Protein AF-A0AA39J624-F1 (afdb_monomer_lite)

Sequence (81 aa):
MTKTCTIQATGNIRYLASGWIWFNYDDKTDGHYKWAVSIKTVLTNQDDR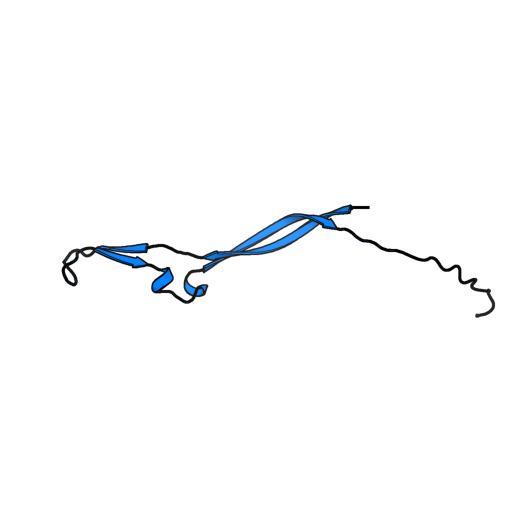SSFAEFKGSMLTNTLSIYEGNCNLTHIDDSDI

Organi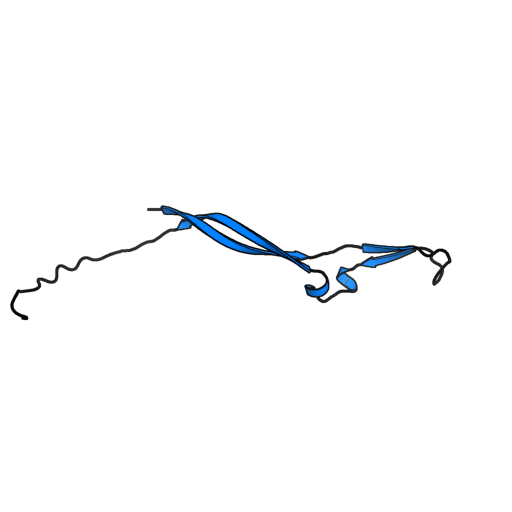sm: Armillaria tabescens (NCBI:txid1929756)

Radius of gyration: 30.74 Å; chains: 1; bounding box: 45×23×97 Å

Structure (mmCIF, N/CA/C/O backbone):
data_AF-A0AA39J624-F1
#
_entry.id   AF-A0AA39J624-F1
#
loop_
_atom_site.group_PDB
_atom_site.id
_atom_site.type_symbol
_atom_site.label_atom_id
_atom_site.label_alt_id
_atom_site.label_comp_id
_atom_site.label_asym_id
_atom_site.label_entity_id
_atom_site.label_seq_id
_atom_site.pdbx_PDB_ins_code
_atom_site.Cartn_x
_atom_site.Cartn_y
_atom_site.Cartn_z
_atom_site.occupancy
_atom_site.B_iso_or_equiv
_atom_site.auth_seq_id
_atom_site.auth_comp_id
_atom_site.auth_asym_id
_atom_site.auth_atom_id
_atom_site.pdbx_PDB_model_num
ATOM 1 N N . MET A 1 1 ? 31.679 -4.689 -32.030 1.00 53.09 1 MET A N 1
ATOM 2 C CA . MET A 1 1 ? 31.603 -3.245 -31.707 1.00 53.09 1 MET A CA 1
ATOM 3 C C . MET A 1 1 ? 30.382 -3.009 -30.837 1.00 53.09 1 MET A C 1
ATOM 5 O O . MET A 1 1 ? 29.322 -3.515 -31.176 1.00 53.09 1 MET A O 1
ATOM 9 N N . THR A 1 2 ? 30.523 -2.257 -29.750 1.00 61.94 2 THR A N 1
ATOM 10 C CA . THR A 1 2 ? 29.396 -1.841 -28.902 1.00 61.94 2 THR A CA 1
ATOM 11 C C . THR A 1 2 ? 28.917 -0.476 -29.382 1.00 61.94 2 THR A C 1
ATOM 13 O O . THR A 1 2 ? 29.731 0.440 -29.484 1.00 61.94 2 THR A O 1
ATOM 16 N N . LYS A 1 3 ? 27.624 -0.331 -29.695 1.00 69.25 3 LYS A N 1
ATOM 17 C CA . LYS A 1 3 ? 27.020 0.981 -29.961 1.00 69.25 3 LYS A CA 1
ATOM 18 C C . LYS A 1 3 ? 26.130 1.364 -28.783 1.00 69.25 3 LYS A C 1
ATOM 20 O O . LYS A 1 3 ? 25.271 0.587 -28.365 1.00 69.25 3 LYS A O 1
ATOM 25 N N . THR A 1 4 ? 26.365 2.554 -28.241 1.00 71.94 4 THR A N 1
ATOM 26 C CA . THR A 1 4 ? 25.504 3.159 -27.224 1.00 71.94 4 THR A CA 1
ATOM 27 C C . THR A 1 4 ? 24.438 3.976 -27.935 1.00 71.94 4 THR A C 1
ATOM 29 O O . THR A 1 4 ? 24.760 4.825 -28.767 1.00 71.94 4 THR A O 1
ATOM 32 N N . CYS A 1 5 ? 23.176 3.714 -27.611 1.00 70.25 5 CYS A N 1
ATOM 33 C CA . CYS A 1 5 ? 22.037 4.436 -28.162 1.00 70.25 5 CYS A CA 1
ATOM 34 C C . CYS A 1 5 ? 21.214 5.028 -27.016 1.00 70.25 5 CYS A C 1
ATOM 36 O O . CYS A 1 5 ? 20.971 4.364 -26.006 1.00 70.25 5 CYS A O 1
ATOM 38 N N . THR A 1 6 ? 20.762 6.267 -27.194 1.00 75.19 6 THR A N 1
ATOM 39 C CA . THR A 1 6 ? 19.796 6.904 -26.296 1.00 75.19 6 THR A CA 1
ATOM 40 C C . THR A 1 6 ? 18.397 6.604 -26.811 1.00 75.19 6 THR A C 1
ATOM 42 O O . THR A 1 6 ? 18.059 6.989 -27.929 1.00 75.19 6 THR A O 1
ATOM 45 N N . ILE A 1 7 ? 17.585 5.920 -26.012 1.00 80.06 7 ILE A N 1
ATOM 46 C CA . ILE A 1 7 ? 16.208 5.564 -26.373 1.00 80.06 7 ILE A CA 1
ATOM 47 C C . ILE A 1 7 ? 15.257 6.378 -25.500 1.00 80.06 7 ILE A C 1
ATOM 49 O O . ILE A 1 7 ? 15.473 6.482 -24.296 1.00 80.06 7 ILE A O 1
ATOM 53 N N . GLN A 1 8 ? 14.203 6.951 -26.084 1.00 84.00 8 GLN A N 1
ATOM 54 C CA . GLN A 1 8 ? 13.107 7.507 -25.291 1.00 84.00 8 GLN A CA 1
ATOM 55 C C . GLN A 1 8 ? 12.182 6.384 -24.841 1.00 84.00 8 GLN A C 1
ATOM 57 O O . GLN A 1 8 ? 11.685 5.617 -25.662 1.00 84.00 8 GLN A O 1
ATOM 62 N N . ALA A 1 9 ? 11.943 6.306 -23.542 1.00 80.12 9 ALA A N 1
ATOM 63 C CA . ALA A 1 9 ? 11.114 5.288 -22.938 1.00 80.12 9 ALA A CA 1
ATOM 64 C C . ALA A 1 9 ? 10.026 5.928 -22.080 1.00 80.12 9 ALA A C 1
ATOM 66 O O . ALA A 1 9 ? 10.258 6.903 -21.360 1.00 80.12 9 ALA A O 1
ATOM 67 N N . THR A 1 10 ? 8.846 5.327 -22.163 1.00 89.94 10 THR A N 1
ATOM 68 C CA . THR A 1 10 ? 7.708 5.600 -21.296 1.00 89.94 10 THR A CA 1
ATOM 69 C C . THR A 1 10 ? 7.399 4.330 -20.519 1.00 89.94 10 THR A C 1
ATOM 71 O O . THR A 1 10 ? 7.467 3.232 -21.074 1.00 89.94 10 THR A O 1
ATOM 74 N N . GLY A 1 11 ? 7.070 4.459 -19.241 1.00 88.56 11 GLY A N 1
ATOM 75 C CA . GLY A 1 11 ? 6.692 3.323 -18.413 1.00 88.56 11 GLY A CA 1
ATOM 76 C C . GLY A 1 11 ? 5.955 3.753 -17.156 1.00 88.56 11 GLY A C 1
ATOM 77 O O . GLY A 1 11 ? 5.789 4.940 -16.895 1.00 88.56 11 GLY A O 1
ATOM 78 N N . ASN A 1 12 ? 5.523 2.768 -16.371 1.00 93.75 12 ASN A N 1
ATOM 79 C CA . ASN A 1 12 ? 4.816 2.987 -15.114 1.00 93.75 12 ASN A CA 1
ATOM 80 C C . ASN A 1 12 ? 5.581 2.346 -13.954 1.00 93.75 12 ASN A C 1
ATOM 82 O O . ASN A 1 12 ? 5.965 1.178 -14.028 1.00 93.75 12 ASN A O 1
ATOM 86 N N . ILE A 1 13 ? 5.767 3.095 -12.869 1.00 92.19 13 ILE A N 1
ATOM 87 C CA . ILE A 1 13 ? 6.315 2.605 -11.602 1.00 92.19 13 ILE A CA 1
ATOM 88 C C . ILE A 1 13 ? 5.156 2.404 -10.635 1.00 92.19 13 ILE A C 1
ATOM 90 O O . ILE A 1 13 ? 4.399 3.336 -10.369 1.00 92.19 13 ILE A O 1
ATOM 94 N N . ARG A 1 14 ? 5.028 1.193 -10.088 1.00 95.44 14 ARG A N 1
ATOM 95 C CA . ARG A 1 14 ? 4.029 0.879 -9.064 1.00 95.44 14 ARG A CA 1
ATOM 96 C C . ARG A 1 14 ? 4.550 1.249 -7.678 1.00 95.44 14 ARG A C 1
ATOM 98 O O . ARG A 1 14 ? 5.570 0.722 -7.241 1.00 95.44 14 ARG A O 1
ATOM 105 N N . TYR A 1 15 ? 3.801 2.071 -6.956 1.00 95.50 15 TYR A N 1
ATOM 106 C CA . TYR A 1 15 ? 3.976 2.287 -5.522 1.00 95.50 15 TYR A CA 1
ATOM 107 C C . TYR A 1 15 ? 3.031 1.384 -4.748 1.00 95.50 15 TYR A C 1
ATOM 109 O O . TYR A 1 15 ? 1.855 1.285 -5.087 1.00 95.50 15 TYR A O 1
ATOM 117 N N . LEU A 1 16 ? 3.531 0.748 -3.691 1.00 96.75 16 LEU A N 1
ATOM 118 C CA . LEU A 1 16 ? 2.751 -0.144 -2.841 1.00 96.75 16 LEU A CA 1
ATOM 119 C C . LEU A 1 16 ? 2.832 0.327 -1.388 1.00 96.75 16 LEU A C 1
ATOM 121 O O . LEU A 1 16 ? 3.900 0.289 -0.778 1.00 96.75 16 LEU A O 1
ATOM 125 N N . ALA A 1 17 ? 1.703 0.745 -0.821 1.00 95.38 17 ALA A N 1
ATOM 126 C CA . ALA A 1 17 ? 1.644 1.205 0.557 1.00 95.38 17 ALA A CA 1
ATOM 127 C C . ALA A 1 17 ? 1.762 0.027 1.538 1.00 95.38 17 ALA A C 1
ATOM 129 O O . ALA A 1 17 ? 1.172 -1.044 1.355 1.00 95.38 17 ALA A O 1
ATOM 130 N N . SER A 1 18 ? 2.525 0.231 2.611 1.00 95.69 18 SER A N 1
ATOM 131 C CA . SER A 1 18 ? 2.607 -0.666 3.766 1.00 95.69 18 SER A CA 1
ATOM 132 C C . SER A 1 18 ? 2.808 0.157 5.041 1.00 95.69 18 SER A C 1
ATOM 134 O O . SER A 1 18 ? 3.296 1.282 4.968 1.00 95.69 18 SER A O 1
ATOM 136 N N . GLY A 1 19 ? 2.410 -0.375 6.197 1.00 96.31 19 GLY A N 1
ATOM 137 C CA . GLY A 1 19 ? 2.508 0.338 7.470 1.00 96.31 19 GLY A CA 1
ATOM 138 C C . GLY A 1 19 ? 1.330 0.071 8.400 1.00 96.31 19 GLY A C 1
ATOM 139 O O . GLY A 1 19 ? 0.514 -0.820 8.150 1.00 96.31 19 GLY A O 1
ATOM 140 N N . TRP A 1 20 ? 1.268 0.860 9.471 1.00 97.12 20 TRP A N 1
ATOM 141 C CA . TRP A 1 20 ? 0.255 0.764 10.517 1.00 97.12 20 TRP A CA 1
ATOM 142 C C . TRP A 1 20 ? -0.589 2.034 10.570 1.00 97.12 20 TRP A C 1
ATOM 144 O O . TRP A 1 20 ? -0.044 3.137 10.585 1.00 97.12 20 TRP A O 1
ATOM 154 N N . ILE A 1 21 ? -1.906 1.868 10.643 1.00 95.50 21 ILE A N 1
ATOM 155 C CA . ILE A 1 21 ? -2.845 2.943 10.969 1.00 95.50 21 ILE A CA 1
ATOM 156 C C . ILE A 1 21 ? -3.214 2.806 12.441 1.00 95.50 21 ILE A C 1
ATOM 158 O O . ILE A 1 21 ? -3.499 1.704 12.913 1.00 95.50 21 ILE A O 1
ATOM 162 N N . TRP A 1 22 ? -3.199 3.929 13.152 1.00 95.81 22 TRP A N 1
ATOM 163 C CA . TRP A 1 22 ? -3.568 4.002 14.558 1.00 95.81 22 TRP A CA 1
ATOM 164 C C . TRP A 1 22 ? -4.914 4.694 14.705 1.00 95.81 22 TRP A C 1
ATOM 166 O O . TRP A 1 22 ? -5.067 5.855 14.327 1.00 95.81 22 TRP A O 1
ATOM 176 N N . PHE A 1 23 ? -5.868 3.981 15.285 1.00 95.69 23 PHE A N 1
ATOM 177 C CA . PHE A 1 23 ? -7.174 4.508 15.647 1.00 95.69 23 PHE A CA 1
ATOM 178 C C . PHE A 1 23 ? -7.145 4.871 17.123 1.00 95.69 23 PHE A C 1
ATOM 180 O O . PHE A 1 23 ? -6.855 4.018 17.964 1.00 95.69 23 PHE A O 1
ATOM 187 N N . ASN A 1 24 ? -7.409 6.141 17.419 1.00 96.75 24 ASN A N 1
ATOM 188 C CA . ASN A 1 24 ? -7.540 6.641 18.780 1.00 96.75 24 ASN A CA 1
ATOM 189 C C . ASN A 1 24 ? -9.024 6.870 19.060 1.00 96.75 24 ASN A C 1
ATOM 191 O O . ASN A 1 24 ? -9.716 7.456 18.231 1.00 96.75 24 ASN A O 1
ATOM 195 N N . TYR A 1 25 ? -9.477 6.415 20.218 1.00 96.12 25 TYR A N 1
ATOM 196 C CA . TYR A 1 25 ? -10.854 6.528 20.671 1.00 96.12 25 TYR A CA 1
ATOM 197 C C . TYR A 1 25 ? -10.902 7.416 21.913 1.00 96.12 25 TYR A C 1
ATOM 199 O O . TYR A 1 25 ? -9.986 7.360 22.737 1.00 96.12 25 TYR A O 1
ATOM 207 N N . ASP A 1 26 ? -11.963 8.213 22.042 1.00 96.69 26 ASP A N 1
ATOM 208 C CA . ASP A 1 26 ? -12.177 9.071 23.215 1.00 96.69 26 ASP A CA 1
ATOM 209 C C . ASP A 1 26 ? -12.492 8.237 24.467 1.00 96.69 26 ASP A C 1
ATOM 211 O O . ASP A 1 26 ? -12.029 8.557 25.561 1.00 96.69 26 ASP A O 1
ATOM 215 N N . ASP A 1 27 ? -13.182 7.106 24.283 1.00 96.38 27 ASP A N 1
ATOM 216 C CA . ASP A 1 27 ? -13.506 6.122 25.317 1.00 96.38 27 ASP A CA 1
ATOM 217 C C . ASP A 1 27 ? -12.883 4.750 25.024 1.00 96.38 27 ASP A C 1
ATOM 219 O O . ASP A 1 27 ? -12.532 4.415 23.888 1.00 96.38 27 ASP A O 1
ATOM 223 N N . LYS A 1 28 ? -12.749 3.917 26.064 1.00 94.94 28 LYS A N 1
ATOM 224 C CA . LYS A 1 28 ? -12.202 2.562 25.911 1.00 94.94 28 LYS A CA 1
ATOM 225 C C . LYS A 1 28 ? -13.128 1.705 25.053 1.00 94.94 28 LYS A C 1
ATOM 227 O O . LYS A 1 28 ? -14.262 1.442 25.439 1.00 94.94 28 LYS A O 1
ATOM 232 N N . THR A 1 29 ? -12.583 1.169 23.969 1.00 93.31 29 THR A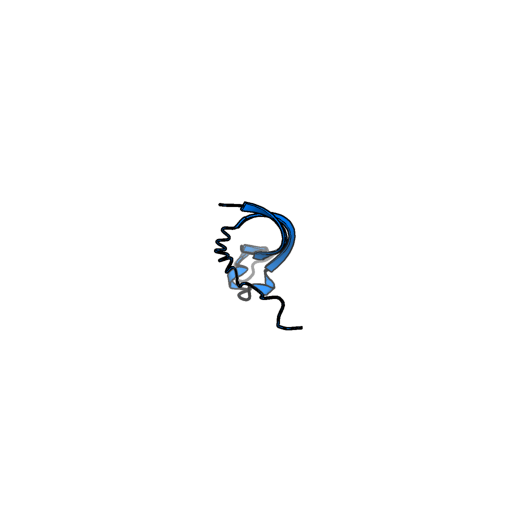 N 1
ATOM 233 C CA . THR A 1 29 ? -13.205 0.106 23.172 1.00 93.31 29 THR A CA 1
ATOM 234 C C . THR A 1 29 ? -12.448 -1.187 23.448 1.00 93.31 29 THR A C 1
ATOM 236 O O . THR A 1 29 ? -11.224 -1.227 23.298 1.00 93.31 29 THR A O 1
ATOM 239 N N . ASP A 1 30 ? -13.154 -2.206 23.942 1.00 93.38 30 ASP A N 1
ATOM 240 C CA . ASP A 1 30 ? -12.577 -3.488 24.375 1.00 93.38 30 ASP A CA 1
ATOM 241 C C . ASP A 1 30 ? -11.381 -3.329 25.334 1.00 93.38 30 ASP A C 1
ATOM 243 O O . ASP A 1 30 ? -10.379 -4.033 25.259 1.00 93.38 30 ASP A O 1
ATOM 247 N N . GLY A 1 31 ? -11.471 -2.356 26.247 1.00 96.31 31 GLY A N 1
ATOM 248 C CA . GLY A 1 31 ? -10.452 -2.097 27.270 1.00 96.31 31 GLY A CA 1
ATOM 249 C C . GLY A 1 31 ? -9.289 -1.196 26.836 1.00 96.31 31 GLY A C 1
ATOM 250 O O . GLY A 1 31 ? -8.482 -0.815 27.689 1.00 96.31 31 GLY A O 1
ATOM 251 N N . HIS A 1 32 ? -9.228 -0.778 25.568 1.00 95.12 32 HIS A N 1
ATOM 252 C CA . HIS A 1 32 ? -8.129 0.019 25.016 1.00 95.12 32 HIS A CA 1
ATOM 253 C C . HIS A 1 32 ? -8.613 1.340 24.393 1.00 95.12 32 HIS A C 1
ATOM 255 O O . HIS A 1 32 ? -9.685 1.410 23.803 1.00 95.12 32 HIS A O 1
ATOM 261 N N . TYR A 1 33 ? -7.795 2.395 24.495 1.00 96.62 33 TYR A N 1
ATOM 262 C CA . TYR A 1 33 ? -8.033 3.690 23.825 1.00 96.62 33 TYR A CA 1
ATOM 263 C C . TYR A 1 33 ? -7.412 3.771 22.427 1.00 96.62 33 TYR A C 1
ATOM 265 O O . TYR A 1 33 ? -7.695 4.695 21.668 1.00 96.62 33 TYR A O 1
ATOM 273 N N . LYS A 1 34 ? -6.498 2.851 22.099 1.00 96.88 34 LYS A N 1
ATOM 274 C CA . LYS A 1 34 ? -5.722 2.886 20.859 1.00 96.88 34 LYS A CA 1
ATOM 275 C C . LYS A 1 34 ? -5.606 1.502 20.262 1.00 96.88 34 LYS A C 1
ATOM 277 O O . LYS A 1 34 ? -5.239 0.563 20.965 1.00 96.88 34 LYS A O 1
ATOM 282 N N . TRP A 1 35 ? -5.836 1.422 18.960 1.00 95.94 35 TRP A N 1
ATOM 283 C CA . TRP A 1 35 ? -5.719 0.195 18.186 1.00 95.94 35 TRP A CA 1
ATOM 284 C C . TRP A 1 35 ? -4.851 0.432 16.957 1.00 95.94 35 TRP A C 1
ATOM 286 O O . TRP A 1 35 ? -5.029 1.424 16.250 1.00 95.94 35 TRP A O 1
ATOM 296 N N . ALA A 1 36 ? -3.914 -0.479 16.704 1.00 96.25 36 ALA A N 1
ATOM 297 C CA . ALA A 1 36 ? -3.062 -0.448 15.523 1.00 96.25 36 ALA A CA 1
ATOM 298 C C . ALA A 1 36 ? -3.495 -1.525 14.536 1.00 96.25 36 ALA A C 1
ATOM 300 O O . ALA A 1 36 ? -3.650 -2.689 14.905 1.00 96.25 36 ALA A O 1
ATOM 301 N N . VAL A 1 37 ? -3.620 -1.150 13.267 1.00 95.56 37 VAL A N 1
ATOM 302 C CA . VAL A 1 37 ? -3.952 -2.078 12.186 1.00 95.56 37 VAL A CA 1
ATOM 303 C C . VAL A 1 37 ? -2.889 -2.004 11.098 1.00 95.56 37 VAL A C 1
ATOM 305 O O . VAL A 1 37 ? -2.595 -0.931 10.574 1.00 95.56 37 VAL A O 1
ATOM 308 N N . SER A 1 38 ? -2.313 -3.154 10.743 1.00 96.62 38 SER A N 1
ATOM 309 C CA . SER A 1 38 ? -1.378 -3.278 9.622 1.00 96.62 38 SER A CA 1
ATOM 310 C C . SER A 1 38 ? -2.161 -3.284 8.316 1.00 96.62 38 SER A C 1
ATOM 312 O O . SER A 1 38 ? -2.899 -4.234 8.043 1.00 96.62 38 SER A O 1
ATOM 314 N N . ILE A 1 39 ? -1.962 -2.270 7.471 1.00 96.19 39 ILE A N 1
ATOM 315 C CA . ILE A 1 39 ? -2.700 -2.144 6.204 1.00 96.19 39 ILE A CA 1
ATOM 316 C C . ILE A 1 39 ? -2.415 -3.310 5.258 1.00 96.19 39 ILE A C 1
ATOM 318 O O . ILE A 1 39 ? -3.298 -3.745 4.534 1.00 96.19 39 ILE A O 1
ATOM 322 N N . LYS A 1 40 ? -1.198 -3.871 5.307 1.00 96.31 40 LYS A N 1
ATOM 323 C CA . LYS A 1 40 ? -0.818 -5.042 4.504 1.00 96.31 40 LYS A CA 1
ATOM 324 C C . LYS A 1 40 ? -1.605 -6.291 4.911 1.00 96.31 40 LYS A C 1
ATOM 326 O O . LYS A 1 40 ? -1.826 -7.162 4.077 1.00 96.31 40 LYS A O 1
ATOM 331 N N . THR A 1 41 ? -1.967 -6.395 6.186 1.00 95.50 41 THR A N 1
ATOM 332 C CA . THR A 1 41 ? -2.655 -7.568 6.733 1.00 95.50 41 THR A CA 1
ATOM 333 C C . THR A 1 41 ? -4.155 -7.503 6.469 1.00 95.50 41 THR A C 1
ATOM 335 O O . THR A 1 41 ? -4.754 -8.535 6.191 1.00 95.50 41 THR A O 1
ATOM 338 N N . VAL A 1 42 ? -4.755 -6.308 6.530 1.00 95.50 42 VAL A N 1
ATOM 339 C CA . VAL A 1 42 ? -6.203 -6.131 6.313 1.00 95.50 42 VAL A CA 1
ATOM 340 C C . VAL A 1 42 ? -6.580 -5.894 4.849 1.00 95.50 42 VAL A C 1
ATOM 342 O O . VAL A 1 42 ? -7.617 -6.382 4.417 1.00 95.50 42 VAL A O 1
ATOM 345 N N . LEU A 1 43 ? -5.734 -5.213 4.068 1.00 95.62 43 LEU A N 1
ATOM 346 C CA . LEU A 1 43 ? -5.886 -5.047 2.617 1.00 95.62 43 LEU A CA 1
ATOM 347 C C . LEU A 1 43 ? -4.897 -5.977 1.906 1.00 95.62 43 LEU A C 1
ATOM 349 O O . LEU A 1 43 ? -3.779 -5.600 1.527 1.00 95.62 43 LEU A O 1
ATOM 353 N N . THR A 1 44 ? -5.299 -7.243 1.797 1.00 95.69 44 THR A N 1
ATOM 354 C CA . THR A 1 44 ? -4.477 -8.311 1.211 1.00 95.69 44 THR A CA 1
ATOM 355 C C . THR A 1 44 ? -4.334 -8.157 -0.299 1.00 95.69 44 THR A C 1
ATOM 357 O O . THR A 1 44 ? -3.254 -8.425 -0.836 1.00 95.69 44 THR A O 1
ATOM 360 N N . ASN A 1 45 ? -5.376 -7.657 -0.970 1.00 96.44 45 ASN A N 1
ATOM 361 C CA . ASN A 1 45 ? -5.287 -7.233 -2.356 1.00 96.44 45 ASN A CA 1
ATOM 362 C C . ASN A 1 45 ? -4.337 -6.030 -2.465 1.00 96.44 45 ASN A C 1
ATOM 364 O O . ASN A 1 45 ? -4.524 -4.990 -1.837 1.00 96.44 45 ASN A O 1
ATOM 368 N N . GLN A 1 46 ? -3.274 -6.191 -3.250 1.00 95.19 46 GLN A N 1
ATOM 369 C CA . GLN A 1 46 ? -2.263 -5.150 -3.421 1.00 95.19 46 GLN A CA 1
ATOM 370 C C . GLN A 1 46 ? -2.780 -3.969 -4.236 1.00 95.19 46 GLN A C 1
ATOM 372 O O . GLN A 1 46 ? -2.269 -2.861 -4.068 1.00 95.19 46 GLN A O 1
ATOM 377 N N . ASP A 1 47 ? -3.763 -4.197 -5.107 1.00 95.50 47 ASP A N 1
ATOM 378 C CA . ASP A 1 47 ? -4.306 -3.163 -5.983 1.00 95.50 47 ASP A CA 1
ATOM 379 C C . ASP A 1 47 ? -4.997 -2.065 -5.161 1.00 95.50 47 ASP A C 1
ATOM 381 O O . ASP A 1 47 ? -4.750 -0.887 -5.407 1.00 95.50 47 ASP A O 1
ATOM 385 N N . ASP A 1 48 ? -5.681 -2.441 -4.075 1.00 95.44 48 ASP A N 1
ATOM 386 C CA . ASP A 1 48 ? -6.377 -1.533 -3.145 1.00 95.44 48 ASP A CA 1
ATOM 387 C C . ASP A 1 48 ? -5.435 -0.606 -2.355 1.00 95.44 48 ASP A C 1
ATOM 389 O O . ASP A 1 48 ? -5.867 0.369 -1.741 1.00 95.44 48 ASP A O 1
ATOM 393 N N . ARG A 1 49 ? -4.131 -0.906 -2.346 1.00 95.56 49 ARG A N 1
ATOM 394 C CA . ARG A 1 49 ? -3.099 -0.123 -1.646 1.00 95.56 49 ARG A CA 1
ATOM 395 C C . ARG A 1 49 ? -1.942 0.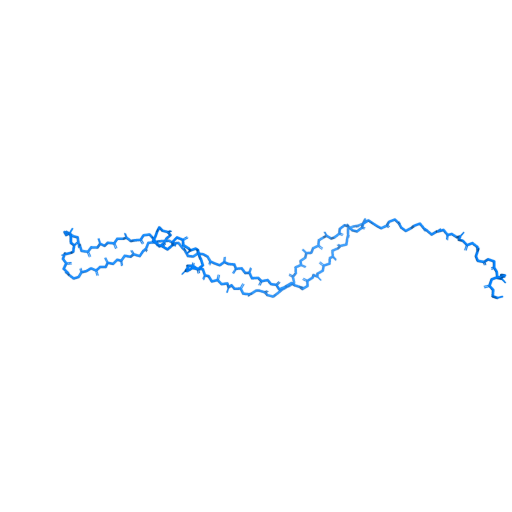265 -2.556 1.00 95.56 49 ARG A C 1
ATOM 397 O O . ARG A 1 49 ? -0.814 0.439 -2.087 1.00 95.56 49 ARG A O 1
ATOM 404 N N . SER A 1 50 ? -2.201 0.377 -3.854 1.00 96.62 50 SER A N 1
ATOM 405 C CA . SER A 1 50 ? -1.187 0.769 -4.824 1.00 96.62 50 SER A CA 1
ATOM 406 C C . SER A 1 50 ? -1.634 1.896 -5.738 1.00 96.62 50 SER A C 1
ATOM 408 O O . SER A 1 50 ? -2.819 2.128 -5.939 1.00 96.62 50 SER A O 1
ATOM 410 N N . SER A 1 51 ? -0.653 2.600 -6.289 1.00 96.31 51 SER A N 1
ATOM 411 C CA . SER A 1 51 ? -0.846 3.600 -7.336 1.00 96.31 51 SER A CA 1
ATOM 412 C C . SER A 1 51 ? 0.330 3.540 -8.306 1.00 96.31 51 SER A C 1
ATOM 414 O O . SER A 1 51 ? 1.346 2.902 -8.016 1.00 96.31 51 SER A O 1
ATOM 416 N N . PHE A 1 52 ? 0.202 4.191 -9.456 1.00 96.38 52 PHE A N 1
ATOM 417 C CA . PHE A 1 52 ? 1.224 4.211 -10.493 1.00 96.38 52 PHE A CA 1
ATOM 418 C C . PHE A 1 52 ? 1.676 5.643 -10.774 1.00 96.38 52 PHE A C 1
ATOM 420 O O . PHE A 1 52 ? 0.847 6.544 -10.876 1.00 96.38 52 PHE A O 1
ATOM 427 N N . ALA A 1 53 ? 2.987 5.842 -10.924 1.00 93.44 53 ALA A N 1
ATOM 428 C CA . ALA A 1 53 ? 3.523 7.022 -11.596 1.00 93.44 53 ALA A CA 1
ATOM 429 C C . ALA A 1 53 ? 3.990 6.649 -12.994 1.00 93.44 53 ALA A C 1
ATOM 431 O O . ALA A 1 53 ? 4.801 5.735 -13.165 1.00 93.44 53 ALA A O 1
ATOM 432 N N . GLU A 1 54 ? 3.517 7.409 -13.972 1.00 94.44 54 GLU A N 1
ATOM 433 C CA . GLU A 1 54 ? 4.061 7.384 -15.317 1.00 94.44 54 GLU A CA 1
ATOM 434 C C . GLU A 1 54 ? 5.389 8.148 -15.341 1.00 94.44 54 GLU A C 1
ATOM 436 O O . GLU A 1 54 ? 5.520 9.231 -14.765 1.00 94.44 54 GLU A O 1
ATOM 441 N N . PHE A 1 55 ? 6.382 7.592 -16.024 1.00 88.44 55 PHE A N 1
ATOM 442 C CA . PHE A 1 55 ? 7.618 8.291 -16.335 1.00 88.44 55 PHE A CA 1
ATOM 443 C C . PHE A 1 55 ? 7.839 8.297 -17.843 1.00 88.44 55 PHE A C 1
ATOM 445 O O . PHE A 1 55 ? 7.527 7.334 -18.543 1.00 88.44 55 PHE A O 1
ATOM 452 N N . LYS A 1 56 ? 8.436 9.383 -18.332 1.00 91.62 56 LYS A N 1
ATOM 453 C CA . LYS A 1 56 ? 8.903 9.525 -19.709 1.00 91.62 56 LYS A CA 1
ATOM 454 C C . LYS A 1 56 ? 10.305 10.110 -19.687 1.00 91.62 56 LYS A C 1
ATOM 456 O O . LYS A 1 56 ? 10.519 11.168 -19.100 1.00 91.62 56 LYS A O 1
ATOM 461 N N . GLY A 1 57 ? 11.262 9.433 -20.310 1.00 86.44 57 GLY A N 1
ATOM 462 C CA . GLY A 1 57 ? 12.646 9.886 -20.279 1.00 86.44 57 GLY A CA 1
ATOM 463 C C . GLY A 1 57 ? 13.578 9.114 -21.196 1.00 86.44 57 GLY A C 1
ATOM 464 O O . GLY A 1 57 ? 13.223 8.093 -21.778 1.00 86.44 57 GLY A O 1
ATOM 465 N N . SER A 1 58 ? 14.791 9.636 -21.323 1.00 83.31 58 SER A N 1
ATOM 466 C CA . SER A 1 58 ? 15.861 9.008 -22.090 1.00 83.31 58 SER A CA 1
ATOM 467 C C . SER A 1 58 ? 16.566 7.943 -21.253 1.00 83.31 58 SER A C 1
ATOM 469 O O . SER A 1 58 ? 17.002 8.218 -20.138 1.00 83.31 58 SER A O 1
ATOM 471 N N . MET A 1 59 ? 16.720 6.745 -21.807 1.00 74.94 59 MET A N 1
ATOM 472 C CA . MET A 1 59 ? 17.498 5.652 -21.233 1.00 74.94 59 MET A CA 1
ATOM 473 C C . MET A 1 59 ? 18.743 5.406 -22.082 1.00 74.94 59 MET A C 1
ATOM 475 O O . MET A 1 59 ? 18.671 5.393 -23.314 1.00 74.94 59 MET A O 1
ATOM 479 N N . LEU A 1 60 ? 19.880 5.190 -21.425 1.00 77.38 60 LEU A N 1
ATOM 480 C CA . LEU A 1 60 ? 21.102 4.737 -22.081 1.00 77.38 60 LEU A CA 1
ATOM 481 C C . LEU A 1 60 ? 21.086 3.213 -22.137 1.00 77.38 60 LEU A C 1
ATOM 483 O O . LEU A 1 60 ? 21.000 2.557 -21.101 1.00 77.38 60 LEU A O 1
ATOM 487 N N . THR A 1 61 ? 21.187 2.654 -23.340 1.00 68.31 61 THR A N 1
ATOM 488 C CA . THR A 1 61 ? 21.343 1.211 -23.524 1.00 68.31 61 THR A CA 1
A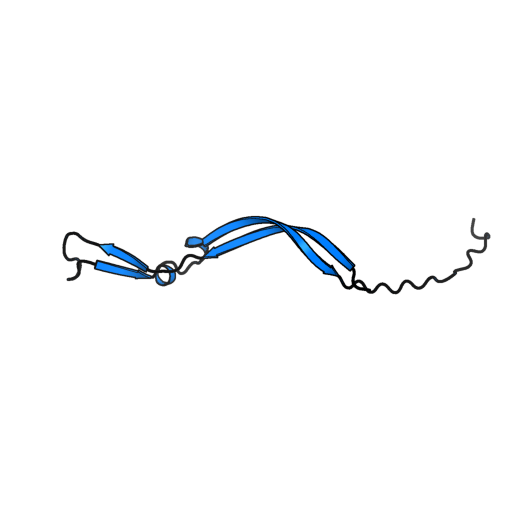TOM 489 C C . THR A 1 61 ? 22.580 0.901 -24.356 1.00 68.31 61 THR A C 1
ATOM 491 O O . THR A 1 61 ? 22.903 1.603 -25.321 1.00 68.31 61 THR A O 1
ATOM 494 N N . ASN A 1 62 ? 23.271 -0.176 -23.986 1.00 70.62 62 ASN A N 1
ATOM 495 C CA . ASN A 1 62 ? 24.363 -0.737 -24.765 1.00 70.62 62 ASN A CA 1
ATOM 496 C C . ASN A 1 62 ? 23.816 -1.920 -25.555 1.00 70.62 62 ASN A C 1
ATOM 498 O O . ASN A 1 62 ? 23.529 -2.972 -24.989 1.00 70.62 62 ASN A O 1
ATOM 502 N N . THR A 1 63 ? 23.675 -1.743 -26.867 1.00 64.25 63 THR A N 1
ATOM 503 C CA . THR A 1 63 ? 23.214 -2.819 -27.748 1.00 64.25 63 THR A CA 1
ATOM 504 C C . THR A 1 63 ? 24.423 -3.482 -28.400 1.00 64.25 63 THR A C 1
ATOM 506 O O . THR A 1 63 ? 25.253 -2.821 -29.030 1.00 64.25 63 THR A O 1
ATOM 509 N N . LEU A 1 64 ? 24.532 -4.800 -28.244 1.00 63.31 64 LEU A N 1
ATOM 510 C CA . LEU A 1 64 ? 25.481 -5.636 -28.975 1.00 63.31 64 LEU A CA 1
ATOM 511 C C . LEU A 1 64 ? 24.753 -6.225 -30.186 1.00 63.31 64 LEU A C 1
ATOM 513 O O . LEU A 1 64 ? 24.118 -7.269 -30.092 1.00 63.31 64 LEU A O 1
ATOM 517 N N . SER A 1 65 ? 24.818 -5.534 -31.322 1.00 57.66 65 SER A N 1
ATOM 518 C CA . SER A 1 65 ? 24.358 -6.080 -32.601 1.00 57.66 65 SER A CA 1
ATOM 519 C C . SER A 1 65 ? 25.528 -6.776 -33.289 1.00 57.66 65 SER A C 1
ATOM 521 O O . SER A 1 65 ? 26.482 -6.117 -33.704 1.00 57.66 65 SER A O 1
ATOM 523 N N . ILE A 1 66 ? 25.462 -8.101 -33.403 1.00 56.72 66 ILE A N 1
ATOM 524 C CA . ILE A 1 66 ? 26.366 -8.885 -34.248 1.00 56.72 66 ILE A CA 1
ATOM 525 C C . ILE A 1 66 ? 25.596 -9.152 -35.541 1.00 56.72 66 ILE A C 1
ATOM 527 O O . ILE A 1 66 ? 24.600 -9.868 -35.524 1.00 56.72 66 ILE A O 1
ATOM 531 N N . TYR A 1 67 ? 26.001 -8.512 -36.635 1.00 54.88 67 TYR A N 1
ATOM 532 C CA . TYR A 1 67 ? 25.434 -8.754 -37.960 1.00 54.88 67 TYR A CA 1
ATOM 533 C C . TYR A 1 67 ? 26.569 -9.211 -38.875 1.00 54.88 67 TYR A C 1
ATOM 535 O O . TYR A 1 67 ? 27.417 -8.404 -39.253 1.00 54.88 67 TYR A O 1
ATOM 543 N N . GLU A 1 68 ? 26.614 -10.504 -39.189 1.00 55.12 68 GLU A N 1
ATOM 544 C CA . GLU A 1 68 ? 27.504 -11.046 -40.217 1.00 55.12 68 GLU A CA 1
ATOM 545 C C . GLU A 1 68 ? 26.764 -11.013 -41.557 1.00 55.12 68 GLU A C 1
ATOM 547 O O . GLU A 1 68 ? 25.995 -11.909 -41.896 1.00 55.12 68 GLU A O 1
ATOM 552 N N . GLY A 1 69 ? 26.947 -9.923 -42.304 1.00 54.53 69 GLY A N 1
ATOM 553 C CA . GLY A 1 69 ? 26.479 -9.829 -43.683 1.00 54.53 69 GLY A CA 1
ATOM 554 C C . GLY A 1 69 ? 27.489 -10.490 -44.613 1.00 54.53 69 GLY A C 1
ATOM 555 O O . GLY A 1 69 ? 28.575 -9.951 -44.807 1.00 54.53 69 GLY A O 1
ATOM 556 N N . ASN A 1 70 ? 27.140 -11.640 -45.191 1.00 67.31 70 ASN A N 1
ATOM 557 C CA . ASN A 1 70 ? 27.919 -12.245 -46.268 1.00 67.31 70 ASN A CA 1
ATOM 558 C C . ASN A 1 70 ? 27.446 -11.662 -47.606 1.00 67.31 70 ASN A C 1
ATOM 560 O O . ASN A 1 70 ? 26.343 -11.958 -48.068 1.00 67.31 70 ASN A O 1
ATOM 564 N N . CYS A 1 71 ? 28.266 -10.810 -48.222 1.00 59.56 71 CYS A N 1
ATOM 565 C CA . CYS A 1 71 ? 28.036 -10.363 -49.591 1.00 59.56 71 CYS A CA 1
ATOM 566 C C . CYS A 1 71 ? 28.426 -11.493 -50.546 1.00 59.56 71 CYS A C 1
ATOM 568 O O . CYS A 1 71 ? 29.592 -11.619 -50.917 1.00 59.56 71 CYS A O 1
ATOM 570 N N . ASN A 1 72 ? 27.453 -12.300 -50.966 1.00 61.84 72 ASN A N 1
ATOM 571 C CA . ASN A 1 72 ? 27.649 -13.157 -52.127 1.00 61.84 72 ASN A CA 1
ATOM 572 C C . ASN A 1 72 ? 27.558 -12.288 -53.381 1.00 61.84 72 ASN A C 1
ATOM 574 O O . ASN A 1 72 ? 26.482 -11.801 -53.728 1.00 61.84 72 ASN A O 1
ATOM 578 N N . LEU A 1 73 ? 28.690 -12.115 -54.064 1.00 58.28 73 LEU A N 1
ATOM 579 C CA . LEU A 1 73 ? 28.713 -11.725 -55.470 1.00 58.28 73 LEU A CA 1
ATOM 580 C C . LEU A 1 73 ? 28.027 -12.844 -56.260 1.00 58.28 73 LEU A C 1
ATOM 582 O O . LEU A 1 73 ? 28.670 -13.778 -56.729 1.00 58.28 73 LEU A O 1
ATOM 586 N N . THR A 1 74 ? 26.704 -12.781 -56.363 1.00 56.94 74 THR A N 1
ATOM 587 C CA . THR A 1 74 ? 26.021 -13.429 -57.475 1.00 56.94 74 THR A CA 1
ATOM 588 C C . THR A 1 74 ? 26.246 -12.508 -58.660 1.00 56.94 74 THR A C 1
ATOM 590 O O . THR A 1 74 ? 25.820 -11.356 -58.668 1.00 56.94 74 THR A O 1
ATOM 593 N N . HIS A 1 75 ? 27.051 -12.985 -59.603 1.00 57.53 75 HIS A N 1
ATOM 594 C CA . HIS A 1 75 ? 27.128 -12.410 -60.931 1.00 57.53 75 HIS A CA 1
ATOM 595 C C . HIS A 1 75 ? 25.704 -12.458 -61.494 1.00 57.53 75 HIS A C 1
ATOM 597 O O . HIS A 1 75 ? 25.191 -13.540 -61.767 1.00 57.53 75 HIS A O 1
ATOM 603 N N . ILE A 1 76 ? 25.025 -11.313 -61.541 1.00 61.59 76 ILE A N 1
ATOM 604 C CA . ILE A 1 76 ? 23.870 -11.161 -62.418 1.00 61.59 76 ILE A CA 1
ATOM 605 C C . ILE A 1 76 ? 24.494 -11.014 -63.800 1.00 61.59 76 ILE A C 1
ATOM 607 O O . ILE A 1 76 ? 25.011 -9.948 -64.131 1.00 61.59 76 ILE A O 1
ATOM 611 N N . ASP A 1 77 ? 24.550 -12.118 -64.542 1.00 56.62 77 ASP A N 1
ATOM 612 C CA . ASP A 1 77 ? 24.712 -12.040 -65.987 1.00 56.62 77 ASP A CA 1
ATOM 613 C C . ASP A 1 77 ? 23.472 -11.320 -66.538 1.00 56.62 77 ASP A C 1
ATOM 615 O O . ASP A 1 77 ? 22.339 -11.686 -66.220 1.00 56.62 77 ASP A O 1
ATOM 619 N N . ASP A 1 78 ? 23.693 -10.281 -67.345 1.00 58.91 78 ASP A N 1
ATOM 620 C CA . ASP A 1 78 ? 22.686 -9.468 -68.051 1.00 58.91 78 ASP A CA 1
ATOM 621 C C . ASP A 1 78 ? 21.912 -10.279 -69.130 1.00 58.91 78 ASP A C 1
ATOM 623 O O . ASP A 1 78 ? 21.669 -9.801 -70.238 1.00 58.91 78 ASP A O 1
ATOM 627 N N . SER A 1 79 ? 21.540 -11.533 -68.855 1.00 58.41 79 SER A N 1
ATOM 628 C CA . SER A 1 79 ? 20.777 -12.398 -69.769 1.00 58.41 79 SER A CA 1
ATOM 629 C C . SER A 1 79 ? 19.359 -12.742 -69.302 1.00 58.41 79 SER A C 1
ATOM 631 O O . SER A 1 79 ? 18.667 -13.446 -70.030 1.00 58.41 79 SER A O 1
ATOM 633 N N . ASP A 1 80 ? 18.908 -12.233 -68.150 1.00 55.44 80 ASP A N 1
ATOM 634 C CA . ASP A 1 80 ? 17.561 -12.499 -67.605 1.00 55.44 80 ASP A CA 1
ATOM 635 C C . ASP A 1 80 ? 16.610 -11.273 -67.660 1.00 55.44 80 ASP A C 1
ATOM 637 O O . ASP A 1 80 ? 15.790 -11.068 -66.760 1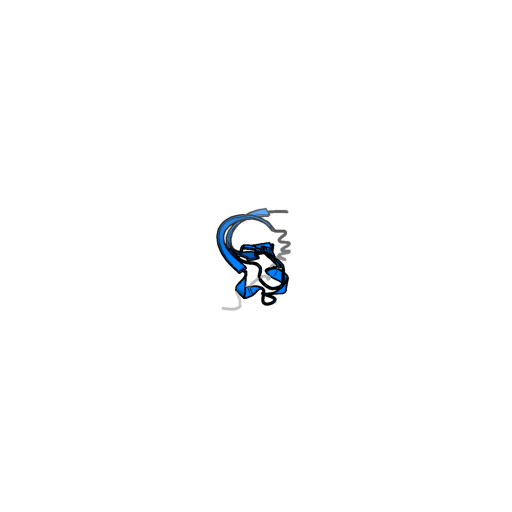.00 55.44 80 ASP A O 1
ATOM 641 N N . ILE A 1 81 ? 16.696 -10.460 -68.726 1.00 52.19 81 ILE A N 1
ATOM 642 C CA . ILE A 1 81 ? 15.598 -9.573 -69.185 1.00 52.19 81 ILE A CA 1
ATOM 643 C C . ILE A 1 81 ? 14.868 -10.217 -70.361 1.00 52.19 81 ILE A C 1
ATOM 645 O O . ILE A 1 81 ? 15.550 -10.598 -71.339 1.00 52.19 81 ILE A O 1
#

pLDDT: mean 82.58, std 16.15, range [52.19, 97.12]

Foldseek 3Di:
DKDKDKDKDKDKDKDFDWDKDKDAAPDDDVNDRIDIDTCCVVCVPRVVGMDIDMDIDIDIDIDDDDDDDDDPPPPPDPPPD

Secondary structure (DSSP, 8-state):
--EEEEEEEEEEEEEE---EEEEEEEEEETTEEEEEEEHHHH--SSGGGEEEEEEEEEEEEEE--------------TT--